Protein AF-A0A8S3EMT0-F1 (afdb_monomer)

Mean predicted aligned error: 8.88 Å

Foldseek 3Di:
DQDDQPVDSAHEAEEEEEDQVWDAWDDDDLVRLVCLCPDPHVVVGDFDKDKDDWDWDADPVRGIHTYIYIYGHVVLVVVLVVDVSSVVVVVVCVQCVCCVVPVSGHDDPPDPRPYDHDHPPDPPPPDDD

Structure (mmCIF, N/CA/C/O backbone):
data_AF-A0A8S3EMT0-F1
#
_entry.id   AF-A0A8S3EMT0-F1
#
loop_
_atom_site.group_PDB
_atom_site.id
_atom_site.type_symbol
_atom_site.label_atom_id
_atom_site.label_alt_id
_atom_site.label_comp_id
_atom_site.label_asym_id
_atom_site.label_entity_id
_atom_site.label_seq_id
_atom_site.pdbx_PDB_ins_code
_atom_site.Cartn_x
_atom_site.Cartn_y
_atom_site.Cartn_z
_atom_site.occupancy
_atom_site.B_iso_or_equiv
_atom_site.auth_seq_id
_atom_site.auth_comp_id
_atom_site.auth_asym_id
_atom_site.auth_atom_id
_atom_site.pdbx_PDB_model_num
ATOM 1 N N . LYS A 1 1 ? 15.825 14.169 -1.051 1.00 29.97 1 LYS A N 1
ATOM 2 C CA . LYS A 1 1 ? 16.827 13.300 -1.720 1.00 29.97 1 LYS A CA 1
ATOM 3 C C . LYS A 1 1 ? 16.049 12.242 -2.496 1.00 29.97 1 LYS A C 1
ATOM 5 O O . LYS A 1 1 ? 14.934 11.956 -2.095 1.00 29.97 1 LYS A O 1
ATOM 10 N N . ARG A 1 2 ? 16.527 11.815 -3.667 1.00 35.66 2 ARG A N 1
ATOM 11 C CA . ARG A 1 2 ? 15.845 10.817 -4.512 1.00 35.66 2 ARG A CA 1
ATOM 12 C C . ARG A 1 2 ? 16.373 9.429 -4.140 1.00 35.66 2 ARG A C 1
ATOM 14 O O . ARG A 1 2 ? 17.519 9.352 -3.717 1.00 35.66 2 ARG A O 1
ATOM 21 N N . ILE A 1 3 ? 15.507 8.427 -4.241 1.00 48.38 3 ILE A N 1
ATOM 22 C CA . ILE A 1 3 ? 15.742 7.035 -3.845 1.00 48.38 3 ILE A CA 1
ATOM 23 C C . ILE A 1 3 ? 16.375 6.285 -5.010 1.00 48.38 3 ILE A C 1
ATOM 25 O O . ILE A 1 3 ? 15.938 6.482 -6.146 1.00 48.38 3 ILE A O 1
ATOM 29 N N . GLY A 1 4 ? 17.326 5.416 -4.684 1.00 38.09 4 GLY A N 1
ATOM 30 C CA . GLY A 1 4 ? 17.659 4.216 -5.433 1.00 38.09 4 GLY A CA 1
ATOM 31 C C . GLY A 1 4 ? 18.363 3.191 -4.558 1.00 38.09 4 GLY A C 1
ATOM 32 O O . GLY A 1 4 ? 18.702 3.497 -3.415 1.00 38.09 4 GLY A O 1
ATOM 33 N N . ASP A 1 5 ? 18.542 1.998 -5.126 1.00 41.69 5 ASP A N 1
ATOM 34 C CA . ASP A 1 5 ? 19.409 0.916 -4.650 1.00 41.69 5 ASP A CA 1
ATOM 35 C C . ASP A 1 5 ? 20.693 1.504 -4.032 1.00 41.69 5 ASP A C 1
ATOM 37 O O . ASP A 1 5 ? 21.261 2.454 -4.577 1.00 41.69 5 ASP A O 1
ATOM 41 N N . GLU A 1 6 ? 21.169 0.996 -2.894 1.00 41.25 6 GLU A N 1
ATOM 42 C CA . GLU A 1 6 ? 22.338 1.573 -2.199 1.00 41.25 6 GLU A CA 1
ATOM 43 C C . GLU A 1 6 ? 23.624 1.550 -3.062 1.00 41.25 6 GLU A C 1
ATOM 45 O O . GLU A 1 6 ? 24.617 2.190 -2.712 1.00 41.25 6 GLU A O 1
ATOM 50 N N . ALA A 1 7 ? 23.594 0.898 -4.232 1.00 43.72 7 ALA A N 1
ATOM 51 C CA . ALA A 1 7 ? 24.613 0.993 -5.277 1.00 43.72 7 ALA A CA 1
ATOM 52 C C . ALA A 1 7 ? 24.245 1.893 -6.480 1.00 43.72 7 ALA A C 1
ATOM 54 O O . ALA A 1 7 ? 25.141 2.335 -7.203 1.00 43.72 7 ALA A O 1
ATOM 55 N N . ASN A 1 8 ? 22.963 2.179 -6.727 1.00 47.91 8 ASN A N 1
ATOM 56 C CA . ASN A 1 8 ? 22.494 2.875 -7.921 1.00 47.91 8 ASN A CA 1
ATOM 57 C C . ASN A 1 8 ? 21.219 3.676 -7.607 1.00 47.91 8 ASN A C 1
ATOM 59 O O . ASN A 1 8 ? 20.169 3.108 -7.347 1.00 47.91 8 ASN A O 1
ATOM 63 N N . ASN A 1 9 ? 21.308 5.007 -7.643 1.00 56.22 9 ASN A N 1
ATOM 64 C CA . ASN A 1 9 ? 20.270 6.000 -7.316 1.00 56.22 9 ASN A CA 1
ATOM 65 C C . ASN A 1 9 ? 19.051 5.990 -8.293 1.00 56.22 9 ASN A C 1
ATOM 67 O O . ASN A 1 9 ? 18.667 7.026 -8.844 1.00 56.22 9 ASN A O 1
ATOM 71 N N . GLU A 1 10 ? 18.511 4.806 -8.584 1.00 68.81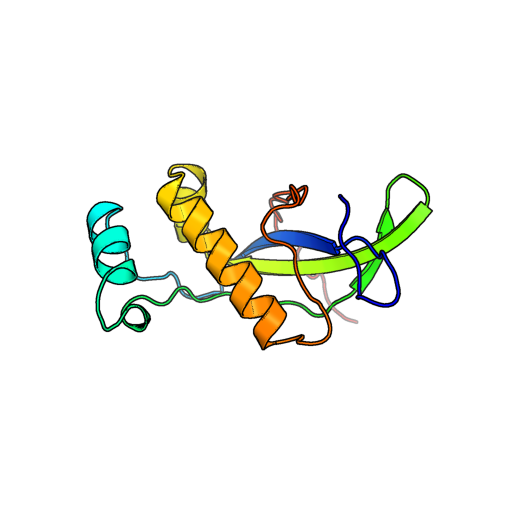 10 GLU A N 1
ATOM 72 C CA . GLU A 1 10 ? 17.433 4.486 -9.508 1.00 68.81 10 GLU A CA 1
ATOM 73 C C . GLU A 1 10 ? 16.050 4.779 -8.913 1.00 68.81 10 GLU A C 1
ATOM 75 O O . GLU A 1 10 ? 15.634 4.215 -7.902 1.00 68.81 10 GLU A O 1
ATOM 80 N N . LYS A 1 11 ? 15.305 5.662 -9.582 1.00 79.56 11 LYS A N 1
ATOM 81 C CA . LYS A 1 11 ? 13.981 6.099 -9.130 1.00 79.56 11 LYS A CA 1
ATOM 82 C C . LYS A 1 11 ? 12.990 4.943 -9.161 1.00 79.56 11 LYS A C 1
ATOM 84 O O . LYS A 1 11 ? 12.915 4.222 -10.150 1.00 79.56 11 LYS A O 1
ATOM 89 N N . VAL A 1 12 ? 12.136 4.869 -8.145 1.00 83.88 12 VAL A N 1
ATOM 90 C CA . VAL A 1 12 ? 11.002 3.943 -8.116 1.00 83.88 12 VAL A CA 1
ATOM 91 C C . VAL A 1 12 ? 9.689 4.706 -8.282 1.00 83.88 12 VAL A C 1
ATOM 93 O O . VAL A 1 12 ? 9.461 5.727 -7.630 1.00 83.88 12 VAL A O 1
ATOM 96 N N . PHE A 1 13 ? 8.810 4.203 -9.146 1.00 85.06 13 PHE A N 1
ATOM 97 C CA . PHE A 1 13 ? 7.441 4.679 -9.314 1.00 85.06 13 PHE A CA 1
ATOM 98 C C . PHE A 1 13 ? 6.458 3.573 -8.946 1.00 85.06 13 PHE A C 1
ATOM 100 O O . PHE A 1 13 ? 6.633 2.422 -9.332 1.00 85.06 13 PHE A O 1
ATOM 107 N N . ILE A 1 14 ? 5.391 3.926 -8.234 1.00 87.69 14 ILE A N 1
ATOM 108 C CA . ILE A 1 14 ? 4.337 2.983 -7.858 1.00 87.69 14 ILE A CA 1
ATOM 109 C C . ILE A 1 14 ? 3.027 3.458 -8.482 1.00 87.69 14 ILE A C 1
ATOM 111 O O . ILE A 1 14 ? 2.533 4.547 -8.180 1.00 87.69 14 ILE A O 1
ATOM 115 N N . ASN A 1 15 ? 2.461 2.634 -9.360 1.00 87.81 15 ASN A N 1
ATOM 116 C CA . ASN A 1 15 ? 1.129 2.835 -9.914 1.00 87.81 15 ASN A CA 1
ATOM 117 C C . ASN A 1 15 ? 0.105 2.127 -9.032 1.00 87.81 15 ASN A C 1
ATOM 119 O O . ASN A 1 15 ? 0.188 0.915 -8.844 1.00 87.81 15 ASN A O 1
ATOM 123 N N . VAL A 1 16 ? -0.892 2.863 -8.543 1.00 89.19 16 VAL A N 1
ATOM 124 C CA . VAL A 1 16 ? -2.025 2.274 -7.819 1.00 89.19 16 VAL A CA 1
ATOM 125 C C . VAL A 1 16 ? -3.195 2.111 -8.782 1.00 89.19 16 VAL A C 1
ATOM 127 O O . VAL A 1 16 ? -3.742 3.088 -9.300 1.00 89.19 16 VAL A O 1
ATOM 130 N N . CYS A 1 17 ? -3.566 0.862 -9.022 1.00 90.69 17 CYS A N 1
ATOM 131 C CA . CYS A 1 17 ? -4.687 0.437 -9.841 1.00 90.69 17 CYS A CA 1
ATOM 132 C C . CYS A 1 17 ? -5.805 -0.130 -8.962 1.00 90.69 17 CYS A C 1
ATOM 134 O O . CYS A 1 17 ? -5.598 -0.529 -7.816 1.00 90.69 17 CYS A O 1
ATOM 136 N N . MET A 1 18 ? -7.011 -0.195 -9.520 1.00 93.12 18 MET A N 1
ATOM 137 C CA . MET A 1 18 ? -8.178 -0.734 -8.830 1.00 93.12 18 MET A CA 1
ATOM 138 C C . MET A 1 18 ? -8.769 -1.902 -9.613 1.00 93.12 18 MET A C 1
ATOM 140 O O . MET A 1 18 ? -8.835 -1.838 -10.840 1.00 93.12 18 MET A O 1
ATOM 144 N N . SER A 1 19 ? -9.229 -2.941 -8.919 1.00 93.31 19 SER A N 1
ATOM 145 C CA . SER A 1 19 ? -9.948 -4.064 -9.533 1.00 93.31 19 SER A CA 1
ATOM 146 C C . SER A 1 19 ? -10.958 -4.671 -8.564 1.00 93.31 19 SER A C 1
ATOM 148 O O . SER A 1 19 ? -10.617 -4.967 -7.421 1.00 93.31 19 SER A O 1
ATOM 150 N N . SER A 1 20 ? -12.190 -4.893 -9.029 1.00 93.44 20 SER A N 1
ATOM 151 C CA . SER A 1 20 ? -13.234 -5.604 -8.272 1.00 93.44 20 SER A CA 1
ATOM 152 C C . SER A 1 20 ? -13.008 -7.119 -8.193 1.00 93.44 20 SER A C 1
ATOM 154 O O . SER A 1 20 ? -13.749 -7.810 -7.507 1.00 93.44 20 SER A O 1
ATOM 156 N N . GLN A 1 21 ? -11.987 -7.644 -8.882 1.00 94.00 21 GLN A N 1
ATOM 157 C CA . GLN A 1 21 ? -11.584 -9.054 -8.799 1.00 94.00 21 GLN A CA 1
ATOM 158 C C . GLN A 1 21 ? -10.782 -9.367 -7.525 1.00 94.00 21 GLN A C 1
ATOM 160 O O . GLN A 1 21 ? -10.595 -10.530 -7.181 1.00 94.00 21 GLN A O 1
ATOM 165 N N . ILE A 1 22 ? -10.283 -8.339 -6.832 1.00 92.19 22 ILE A N 1
ATOM 166 C CA . ILE A 1 22 ? -9.635 -8.484 -5.526 1.00 92.19 22 ILE A CA 1
ATOM 167 C C . ILE A 1 22 ? -10.707 -8.363 -4.448 1.00 92.19 22 ILE A C 1
ATOM 169 O O . ILE A 1 22 ? -11.542 -7.469 -4.510 1.00 92.19 22 ILE A O 1
ATOM 173 N N . ASN A 1 23 ? -10.669 -9.225 -3.434 1.00 92.38 23 ASN A N 1
ATOM 174 C CA . ASN A 1 23 ? -11.632 -9.162 -2.338 1.00 92.38 23 ASN A CA 1
ATOM 175 C C . ASN A 1 23 ? -11.574 -7.806 -1.617 1.00 92.38 23 ASN A C 1
ATOM 177 O O . ASN A 1 23 ? -10.498 -7.324 -1.253 1.00 92.38 23 ASN A O 1
ATOM 181 N N . ALA A 1 24 ? -12.741 -7.209 -1.377 1.00 92.81 24 ALA A N 1
ATOM 182 C CA . ALA A 1 24 ? -12.844 -6.005 -0.567 1.00 92.81 24 ALA A CA 1
ATOM 183 C C . ALA A 1 24 ? -12.422 -6.300 0.888 1.00 92.81 24 ALA A C 1
ATOM 185 O O . ALA A 1 24 ? -12.806 -7.337 1.437 1.00 92.81 24 ALA A O 1
ATOM 186 N N . PRO A 1 25 ? -11.653 -5.411 1.542 1.00 94.62 25 PRO A N 1
ATOM 187 C CA . PRO A 1 25 ? -11.404 -5.536 2.972 1.00 94.62 25 PRO A CA 1
ATOM 188 C C . PRO A 1 25 ? -12.674 -5.253 3.774 1.00 94.62 25 PRO A C 1
ATOM 190 O O . PRO A 1 25 ? -13.564 -4.534 3.308 1.00 94.62 25 PRO A O 1
ATOM 193 N N . ARG A 1 26 ? -12.708 -5.762 5.013 1.00 94.75 26 ARG A N 1
ATOM 194 C CA . ARG A 1 26 ? -13.754 -5.439 5.994 1.00 94.75 26 ARG A CA 1
ATOM 195 C C . ARG A 1 26 ? -13.936 -3.922 6.088 1.00 94.75 26 ARG A C 1
ATOM 197 O O . ARG A 1 26 ? -12.965 -3.169 6.050 1.00 94.75 26 ARG A O 1
ATOM 204 N N . GLU A 1 27 ? -15.175 -3.469 6.204 1.00 94.25 27 GLU A N 1
ATOM 205 C CA . GLU A 1 27 ? -15.442 -2.063 6.487 1.00 94.25 27 GLU A CA 1
ATOM 206 C C . GLU A 1 27 ? -15.218 -1.782 7.970 1.00 94.25 27 GLU A C 1
ATOM 208 O O . GLU A 1 27 ? -15.731 -2.503 8.822 1.00 94.25 27 GLU A O 1
ATOM 213 N N . ILE A 1 28 ? -14.414 -0.760 8.249 1.00 96.06 28 ILE A N 1
ATOM 214 C CA . ILE A 1 28 ? -14.070 -0.285 9.590 1.00 96.06 28 ILE A CA 1
ATOM 215 C C . ILE A 1 28 ? -14.037 1.245 9.564 1.00 96.06 28 ILE A C 1
ATOM 217 O O . ILE A 1 28 ? -13.855 1.836 8.491 1.00 96.06 28 ILE A O 1
ATOM 221 N N . THR A 1 29 ? -14.206 1.888 10.717 1.00 96.62 29 THR A N 1
ATOM 222 C CA . THR A 1 29 ? -14.073 3.350 10.826 1.00 96.62 29 THR A CA 1
ATOM 223 C C . THR A 1 29 ? -12.604 3.772 10.931 1.00 96.62 29 THR A C 1
ATOM 225 O O . THR A 1 29 ? -11.710 2.933 11.064 1.00 96.62 29 THR A O 1
ATOM 228 N N . GLU A 1 30 ? -12.329 5.078 10.856 1.00 96.19 30 GLU A N 1
ATOM 229 C CA . GLU A 1 30 ? -10.974 5.589 11.104 1.00 96.19 30 GLU A CA 1
ATOM 230 C C . GLU A 1 30 ? -10.532 5.343 12.547 1.00 96.19 30 GLU A C 1
ATOM 232 O O . GLU A 1 30 ? -9.385 4.967 12.784 1.00 96.19 30 GLU A O 1
ATOM 237 N N . GLU A 1 31 ? -11.443 5.514 13.504 1.00 97.06 31 GLU A N 1
ATOM 238 C CA . GLU A 1 31 ? -11.191 5.270 14.923 1.00 97.06 31 GLU A CA 1
ATOM 239 C C . GLU A 1 31 ? -10.831 3.802 15.150 1.00 97.06 31 GLU A C 1
ATOM 241 O O . GLU A 1 31 ? -9.805 3.513 15.765 1.00 97.06 31 GLU A O 1
ATOM 246 N N . GLU A 1 32 ? -11.607 2.880 14.569 1.00 97.12 32 GLU A N 1
ATOM 247 C CA . GLU A 1 32 ? -11.318 1.447 14.643 1.00 97.12 32 GLU A CA 1
ATOM 248 C C . GLU A 1 32 ? -9.957 1.125 14.002 1.00 97.12 32 GLU A C 1
ATOM 250 O O . GLU A 1 32 ? -9.169 0.372 14.574 1.00 97.12 32 GLU A O 1
ATOM 255 N N . LEU A 1 33 ? -9.621 1.724 12.852 1.00 96.62 33 LEU A N 1
ATOM 256 C CA . LEU A 1 33 ? -8.309 1.537 12.225 1.00 96.62 33 LEU A CA 1
ATOM 257 C C . LEU A 1 33 ? -7.167 2.002 13.142 1.00 96.62 33 LEU A C 1
ATOM 259 O O . LEU A 1 33 ? -6.180 1.283 13.303 1.00 96.62 33 LEU A O 1
ATOM 263 N N . ILE A 1 34 ? -7.294 3.176 13.764 1.00 95.69 34 ILE A N 1
ATOM 264 C CA . ILE A 1 34 ? -6.288 3.722 14.687 1.00 95.69 34 ILE A CA 1
ATOM 265 C C . ILE A 1 34 ? -6.119 2.811 15.908 1.00 95.69 34 ILE A C 1
ATOM 267 O O . ILE A 1 34 ? -4.988 2.555 16.331 1.00 95.69 34 ILE A O 1
ATOM 271 N N . GLU A 1 35 ? -7.218 2.311 16.467 1.00 96.62 35 GLU A N 1
ATOM 272 C CA . GLU A 1 35 ? -7.191 1.355 17.575 1.00 96.62 35 GLU A CA 1
ATOM 273 C C . GLU A 1 35 ? -6.525 0.038 17.177 1.00 96.62 35 GLU A C 1
ATOM 275 O O . GLU A 1 35 ? -5.743 -0.515 17.948 1.00 96.62 35 GLU A O 1
ATOM 280 N N . ILE A 1 36 ? -6.799 -0.475 15.975 1.00 95.81 36 ILE A N 1
ATOM 281 C CA . ILE A 1 36 ? -6.161 -1.688 15.453 1.00 95.81 36 ILE A CA 1
ATOM 282 C C . ILE A 1 36 ? -4.654 -1.488 15.310 1.00 95.81 36 ILE A C 1
ATOM 284 O O . ILE A 1 36 ? -3.894 -2.298 15.838 1.00 95.81 36 ILE A O 1
ATOM 288 N N . VAL A 1 37 ? -4.219 -0.398 14.679 1.00 92.56 37 VAL A N 1
ATOM 289 C CA . VAL A 1 37 ? -2.792 -0.111 14.452 1.00 92.56 37 VAL A CA 1
ATOM 290 C C . VAL A 1 37 ? -2.018 0.061 15.766 1.00 92.56 37 VAL A C 1
ATOM 292 O O . VAL A 1 37 ? -0.849 -0.303 15.833 1.00 92.56 37 VAL A O 1
ATOM 295 N N . LYS A 1 38 ? -2.655 0.584 16.822 1.00 93.69 38 LYS A N 1
ATOM 296 C CA . LYS A 1 38 ? -2.039 0.760 18.152 1.00 93.69 38 LYS A CA 1
ATOM 297 C C . LYS A 1 38 ? -2.163 -0.457 19.072 1.00 93.69 38 LYS A C 1
ATOM 299 O O . LYS A 1 38 ? -1.603 -0.438 20.166 1.00 93.69 38 LYS A O 1
ATOM 304 N N . SER A 1 39 ? -2.938 -1.466 18.681 1.00 95.75 39 SER A N 1
ATOM 305 C CA . SER A 1 39 ? -3.156 -2.659 19.500 1.00 95.75 39 SER A CA 1
ATOM 306 C C . SER A 1 39 ? -1.969 -3.621 19.442 1.00 95.75 39 SER A C 1
ATOM 308 O O . SER A 1 39 ? -1.116 -3.522 18.566 1.00 95.75 39 SER A O 1
ATOM 310 N N . GLU A 1 40 ? -1.943 -4.594 20.353 1.00 93.94 40 GLU A N 1
ATOM 311 C CA . GLU A 1 40 ? -0.940 -5.669 20.350 1.00 93.94 40 GLU A CA 1
ATOM 312 C C . GLU A 1 40 ? -1.101 -6.641 19.163 1.00 93.94 40 GLU A C 1
ATOM 314 O O . GLU A 1 40 ? -0.190 -7.412 18.874 1.00 93.94 40 GLU A O 1
ATOM 319 N N . ASP A 1 41 ? -2.235 -6.587 18.451 1.00 92.62 41 ASP A N 1
ATOM 320 C CA . ASP A 1 41 ? -2.514 -7.395 17.259 1.00 92.62 41 ASP A CA 1
ATOM 321 C C . ASP A 1 41 ? -2.970 -6.516 16.074 1.00 92.62 41 ASP A C 1
ATOM 323 O O . ASP A 1 41 ? -4.153 -6.496 15.714 1.00 92.62 41 ASP A O 1
ATOM 327 N N . PRO A 1 42 ? -2.051 -5.775 15.426 1.00 88.50 42 PRO A N 1
ATOM 328 C CA . PRO A 1 42 ? -2.375 -4.979 14.240 1.00 88.50 42 PRO A CA 1
ATOM 329 C C . PRO A 1 42 ? -2.765 -5.853 13.035 1.00 88.50 42 PRO A C 1
ATOM 331 O O . PRO A 1 42 ? -3.460 -5.394 12.128 1.00 88.50 42 PRO A O 1
ATOM 334 N N . GLY A 1 43 ? -2.387 -7.138 13.041 1.00 88.50 43 GLY A N 1
ATOM 335 C CA . GLY A 1 43 ? -2.677 -8.097 11.974 1.00 88.50 43 GLY A CA 1
ATOM 336 C C . GLY A 1 43 ? -4.150 -8.506 11.864 1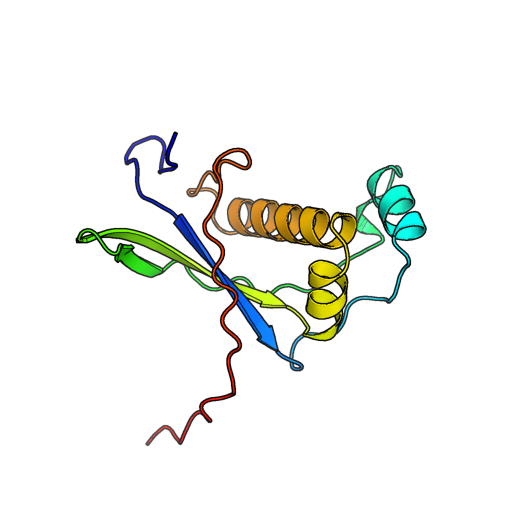.00 88.50 43 GLY A C 1
ATOM 337 O O . GLY A 1 43 ? -4.528 -9.151 10.878 1.00 88.50 43 GLY A O 1
ATOM 338 N N . ARG A 1 44 ? -4.996 -8.120 12.832 1.00 92.62 44 ARG A N 1
ATOM 339 C CA . ARG A 1 44 ? -6.447 -8.392 12.835 1.00 92.62 44 ARG A CA 1
ATOM 340 C C . ARG A 1 44 ? -7.236 -7.645 11.757 1.00 92.62 44 ARG A C 1
ATOM 342 O O . ARG A 1 44 ? -8.389 -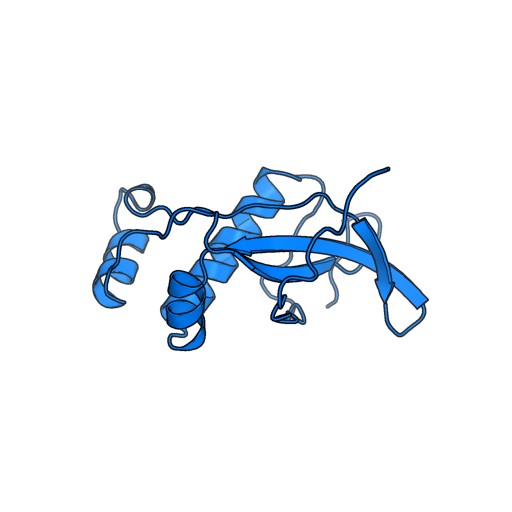7.997 11.490 1.00 92.62 44 ARG A O 1
ATOM 349 N N . TYR A 1 45 ? -6.637 -6.638 11.121 1.00 94.81 45 TYR A N 1
ATOM 350 C CA . TYR A 1 45 ? -7.171 -6.009 9.917 1.00 94.81 45 TYR A CA 1
ATOM 351 C C . TYR A 1 45 ? -6.231 -6.241 8.744 1.00 94.81 45 TYR A C 1
ATOM 353 O O . TYR A 1 45 ? -5.061 -5.873 8.778 1.00 94.81 45 TYR A O 1
ATOM 361 N N . ARG A 1 46 ? -6.757 -6.863 7.689 1.00 92.75 46 ARG A N 1
ATOM 362 C CA . ARG A 1 46 ? -6.001 -7.166 6.476 1.00 92.75 46 ARG A CA 1
ATOM 363 C C . ARG A 1 46 ? -6.679 -6.531 5.283 1.00 92.75 46 ARG A C 1
ATOM 365 O O . ARG A 1 46 ? -7.889 -6.666 5.100 1.00 92.75 46 ARG A O 1
ATOM 372 N N . VAL A 1 47 ? -5.870 -5.892 4.451 1.00 94.75 47 VAL A N 1
ATOM 373 C CA . VAL A 1 47 ? -6.291 -5.376 3.155 1.00 94.75 47 VAL A CA 1
ATOM 374 C C . VAL A 1 47 ? -5.624 -6.212 2.075 1.00 94.75 47 VAL A C 1
ATOM 376 O O . VAL A 1 47 ? -4.397 -6.210 1.987 1.00 94.75 47 VAL A O 1
ATOM 379 N N . PRO A 1 48 ? -6.399 -6.938 1.255 1.00 94.56 48 PRO A N 1
ATOM 380 C 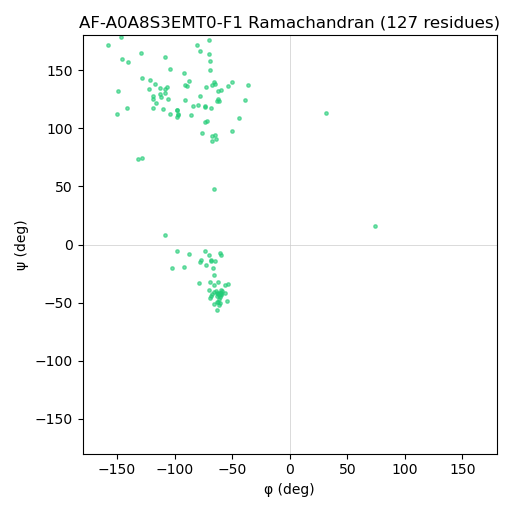CA . PRO A 1 48 ? -5.847 -7.627 0.101 1.00 94.56 48 PRO A CA 1
ATOM 381 C C . PRO A 1 48 ? -5.257 -6.620 -0.892 1.00 94.56 48 PRO A C 1
ATOM 383 O O . PRO A 1 48 ? -5.954 -5.721 -1.367 1.00 94.56 48 PRO A O 1
ATOM 386 N N . ILE A 1 49 ? -3.977 -6.792 -1.216 1.00 93.44 49 ILE A N 1
ATOM 387 C CA . ILE A 1 49 ? -3.278 -6.037 -2.258 1.00 93.44 49 ILE A CA 1
ATOM 388 C C . ILE A 1 49 ? -2.586 -7.020 -3.203 1.00 93.44 49 ILE A C 1
ATOM 390 O O . ILE A 1 49 ? -2.071 -8.050 -2.767 1.00 93.44 49 ILE A O 1
ATOM 394 N N . SER A 1 50 ? -2.563 -6.711 -4.497 1.00 94.81 50 SER A N 1
ATOM 395 C CA . SER A 1 50 ? -1.749 -7.444 -5.470 1.00 94.81 50 SER A CA 1
ATOM 396 C C . SER A 1 50 ? -0.551 -6.598 -5.864 1.00 94.81 50 SER A C 1
ATOM 398 O O . SER A 1 50 ? -0.721 -5.471 -6.323 1.00 94.81 50 SER A O 1
ATOM 400 N N . LEU A 1 51 ? 0.646 -7.159 -5.718 1.00 94.50 51 LEU A N 1
ATOM 401 C CA . LEU A 1 51 ? 1.910 -6.514 -6.067 1.00 94.50 51 LEU A CA 1
ATOM 402 C C . LEU A 1 51 ? 2.434 -7.107 -7.375 1.00 94.50 51 LEU A C 1
ATOM 404 O O . LEU A 1 51 ? 2.787 -8.289 -7.419 1.00 94.50 51 LEU A O 1
ATOM 408 N N . GLY A 1 52 ? 2.452 -6.297 -8.430 1.00 91.75 52 GLY A N 1
ATOM 409 C CA . GLY A 1 52 ? 3.041 -6.638 -9.721 1.00 91.75 52 GLY A CA 1
ATOM 410 C C . GLY A 1 52 ? 4.566 -6.714 -9.662 1.00 91.75 52 GLY A C 1
ATOM 411 O O . GLY A 1 52 ? 5.189 -6.237 -8.714 1.00 91.75 52 GLY A O 1
ATOM 412 N N . GLU A 1 53 ? 5.149 -7.325 -10.688 1.00 92.88 53 GLU A N 1
ATOM 413 C CA . GLU A 1 53 ? 6.600 -7.444 -10.835 1.00 92.88 53 GLU A CA 1
ATOM 414 C C . GLU A 1 53 ? 7.259 -6.086 -11.125 1.00 92.88 53 GLU A C 1
ATOM 416 O O . GLU A 1 53 ? 6.617 -5.215 -11.724 1.00 92.88 53 GLU A O 1
ATOM 421 N N . PRO A 1 54 ? 8.522 -5.886 -10.699 1.00 92.12 54 PRO A N 1
ATOM 422 C CA . PRO A 1 54 ? 9.286 -4.702 -11.066 1.00 92.12 54 PRO A CA 1
ATOM 423 C C . PRO A 1 54 ? 9.485 -4.652 -12.582 1.00 92.12 54 PRO A C 1
ATOM 425 O O . PRO A 1 54 ? 9.913 -5.628 -13.197 1.00 92.12 54 PRO A O 1
ATOM 428 N N . MET A 1 55 ? 9.212 -3.495 -13.177 1.00 91.25 55 MET A N 1
ATOM 429 C CA . MET A 1 55 ? 9.451 -3.241 -14.597 1.00 91.25 55 MET A CA 1
ATOM 430 C C . MET A 1 55 ? 10.442 -2.093 -14.761 1.00 91.25 55 MET A C 1
ATOM 432 O O . MET A 1 55 ? 10.223 -1.021 -14.204 1.00 91.25 55 MET A O 1
ATOM 436 N N . ALA A 1 56 ? 11.503 -2.293 -15.542 1.00 89.69 56 ALA A N 1
ATOM 437 C CA . ALA A 1 56 ? 12.407 -1.209 -15.915 1.00 89.69 56 ALA A CA 1
ATOM 438 C C . ALA A 1 56 ? 11.736 -0.276 -16.939 1.00 89.69 56 ALA A C 1
ATOM 440 O O . ALA A 1 56 ? 11.124 -0.745 -17.901 1.00 89.69 56 ALA A O 1
ATOM 441 N N . ASP A 1 57 ? 11.869 1.032 -16.746 1.00 89.56 57 ASP A N 1
ATOM 442 C CA . ASP A 1 57 ? 11.363 2.079 -17.636 1.00 89.56 57 ASP A CA 1
ATOM 443 C C . ASP A 1 57 ? 12.314 3.295 -17.620 1.00 89.56 57 ASP A C 1
ATOM 445 O O . ASP A 1 57 ? 13.337 3.312 -16.926 1.00 89.56 57 ASP A O 1
ATOM 449 N N . LEU A 1 58 ? 12.001 4.320 -18.409 1.00 86.12 58 LEU A N 1
ATOM 450 C CA . LEU A 1 58 ? 12.680 5.609 -18.400 1.00 86.12 58 LEU A CA 1
ATOM 451 C C . LEU A 1 58 ? 11.737 6.692 -17.877 1.00 86.12 58 LEU A C 1
ATOM 453 O O . LEU A 1 58 ? 10.586 6.817 -18.298 1.00 86.12 58 LEU A O 1
ATOM 457 N N . ASP A 1 59 ? 12.238 7.540 -16.985 1.00 83.12 59 ASP A N 1
ATOM 458 C CA . ASP A 1 59 ? 11.490 8.705 -16.536 1.00 83.12 59 ASP A CA 1
ATOM 459 C C . ASP A 1 59 ? 11.368 9.771 -17.644 1.00 83.12 59 ASP A C 1
ATOM 461 O O . ASP A 1 59 ? 11.964 9.691 -18.720 1.00 83.12 59 ASP A O 1
ATOM 465 N N . LYS A 1 60 ? 10.622 10.847 -17.367 1.00 83.50 60 LYS A N 1
ATOM 466 C CA . LYS A 1 60 ? 10.431 11.965 -18.314 1.00 83.50 60 LYS A CA 1
ATOM 467 C C . LYS A 1 60 ? 11.724 12.689 -18.737 1.00 83.50 60 LYS A C 1
ATOM 469 O O . LYS A 1 60 ? 11.671 13.560 -19.600 1.00 83.50 60 LYS A O 1
ATOM 474 N N . HIS A 1 61 ? 12.852 12.396 -18.096 1.00 86.62 61 HIS A N 1
ATOM 475 C CA . HIS A 1 61 ? 14.178 12.923 -18.404 1.00 86.62 61 HIS A CA 1
ATOM 476 C C . HIS A 1 61 ? 15.092 11.864 -19.046 1.00 86.62 61 HIS A C 1
ATOM 478 O O . HIS A 1 61 ? 16.285 12.125 -19.199 1.00 86.62 61 HIS A O 1
ATOM 484 N N . GLY A 1 62 ? 14.563 10.689 -19.404 1.00 85.75 62 GLY A N 1
ATOM 485 C CA . GLY A 1 62 ? 15.322 9.586 -19.991 1.00 85.75 62 GLY A CA 1
ATOM 486 C C . GLY A 1 62 ? 16.212 8.839 -18.994 1.00 85.75 62 GLY A C 1
ATOM 487 O O . GLY A 1 62 ? 17.132 8.145 -19.417 1.00 85.75 62 GLY A O 1
ATOM 488 N N . GLN A 1 63 ? 15.997 9.001 -17.684 1.00 85.56 63 GLN A N 1
ATOM 489 C CA . GLN A 1 63 ? 16.767 8.301 -16.650 1.00 85.56 63 GLN A CA 1
ATOM 490 C C . GLN A 1 63 ? 16.080 6.988 -16.287 1.00 85.56 63 GLN A C 1
ATOM 492 O O . GLN A 1 63 ? 14.864 6.976 -16.108 1.00 85.56 63 GLN A O 1
ATOM 497 N N . ALA A 1 64 ? 16.864 5.920 -16.129 1.00 85.81 64 ALA A N 1
ATOM 498 C CA . ALA A 1 64 ? 16.358 4.619 -15.705 1.00 85.81 64 ALA A CA 1
ATOM 499 C C . ALA A 1 64 ? 15.555 4.718 -14.401 1.00 85.81 64 ALA A C 1
ATOM 501 O O . ALA A 1 64 ? 15.934 5.430 -13.459 1.00 85.81 64 ALA A O 1
ATOM 502 N N . CYS A 1 65 ? 14.430 4.019 -14.378 1.00 87.12 65 CYS A N 1
ATOM 503 C CA . CYS A 1 65 ? 13.587 3.864 -13.215 1.00 87.12 65 CYS A CA 1
ATOM 504 C C . CYS A 1 65 ? 12.946 2.478 -13.186 1.00 87.12 65 CYS A C 1
ATOM 506 O O . CYS A 1 65 ? 12.794 1.815 -14.210 1.00 87.12 65 CYS A O 1
ATOM 508 N N . THR A 1 66 ? 12.505 2.078 -12.001 1.00 87.81 66 THR A N 1
ATOM 509 C CA . THR A 1 66 ? 11.709 0.872 -11.803 1.00 87.81 66 THR A CA 1
ATOM 510 C C . THR A 1 66 ? 10.261 1.254 -11.504 1.00 87.81 66 THR A C 1
ATOM 512 O O . THR A 1 66 ? 9.984 2.149 -10.703 1.00 87.81 66 THR A O 1
ATOM 515 N N . ILE A 1 67 ? 9.315 0.568 -12.137 1.00 88.44 67 ILE A N 1
ATOM 516 C CA . ILE A 1 67 ? 7.879 0.744 -11.946 1.00 88.44 67 ILE A CA 1
ATOM 517 C C . ILE A 1 67 ? 7.302 -0.492 -11.263 1.00 88.44 67 ILE A C 1
ATOM 519 O O . ILE A 1 67 ? 7.420 -1.606 -11.769 1.00 88.44 67 ILE A O 1
ATOM 523 N N . PHE A 1 68 ? 6.591 -0.271 -10.162 1.00 90.69 68 PHE A N 1
ATOM 524 C CA . PHE A 1 68 ? 5.706 -1.252 -9.548 1.00 90.69 68 PHE A CA 1
ATOM 525 C C . PHE A 1 68 ? 4.248 -0.929 -9.845 1.00 90.69 68 PHE A C 1
ATOM 527 O O . PHE A 1 68 ? 3.851 0.230 -9.991 1.00 90.69 68 PHE A O 1
ATOM 534 N N . THR A 1 69 ? 3.423 -1.971 -9.883 1.00 90.50 69 THR A N 1
ATOM 535 C CA . THR A 1 69 ? 1.966 -1.833 -9.932 1.00 90.50 69 THR A CA 1
ATOM 536 C C . THR A 1 69 ? 1.361 -2.478 -8.699 1.00 90.50 69 THR A C 1
ATOM 538 O O . THR A 1 69 ? 1.593 -3.653 -8.438 1.00 90.50 69 THR A O 1
ATOM 541 N N . VAL A 1 70 ? 0.557 -1.722 -7.962 1.00 93.12 70 VAL A N 1
ATOM 542 C CA . VAL A 1 70 ? -0.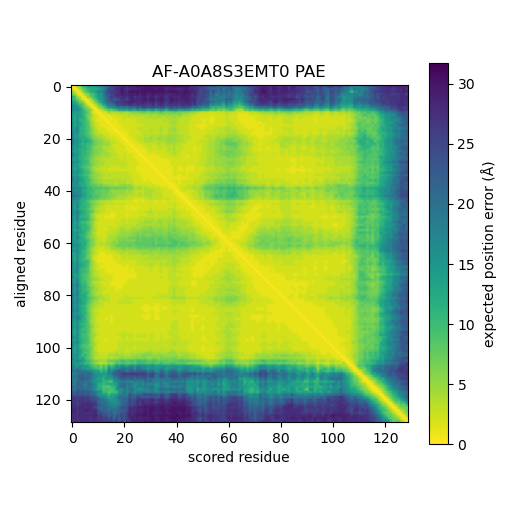252 -2.218 -6.852 1.00 93.12 70 VAL A CA 1
ATOM 543 C C . VAL A 1 70 ? -1.707 -2.204 -7.283 1.00 93.12 70 VAL A C 1
ATOM 545 O O . VAL A 1 70 ? -2.195 -1.191 -7.774 1.00 93.12 70 VAL A O 1
ATOM 548 N N . ILE A 1 71 ? -2.420 -3.309 -7.089 1.00 94.56 71 ILE A N 1
ATOM 549 C CA . ILE A 1 71 ? -3.857 -3.391 -7.356 1.00 94.56 71 ILE A CA 1
ATOM 550 C C . ILE A 1 71 ? -4.594 -3.569 -6.029 1.00 94.56 71 ILE A C 1
ATOM 552 O O . ILE A 1 71 ? -4.258 -4.461 -5.250 1.00 94.56 71 ILE A O 1
ATOM 556 N N . ILE A 1 72 ? -5.609 -2.737 -5.795 1.00 95.38 72 ILE A N 1
ATOM 557 C CA . ILE A 1 72 ? -6.472 -2.771 -4.605 1.00 95.38 72 ILE A CA 1
ATOM 558 C C . ILE A 1 72 ? -7.954 -2.785 -4.986 1.00 95.38 72 ILE A C 1
ATOM 560 O O . ILE A 1 72 ? -8.327 -2.466 -6.117 1.00 95.38 72 ILE A O 1
ATOM 564 N N . HIS A 1 73 ? -8.830 -3.126 -4.042 1.00 96.94 73 HIS A N 1
ATOM 565 C CA . HIS A 1 73 ? -10.267 -3.020 -4.286 1.00 9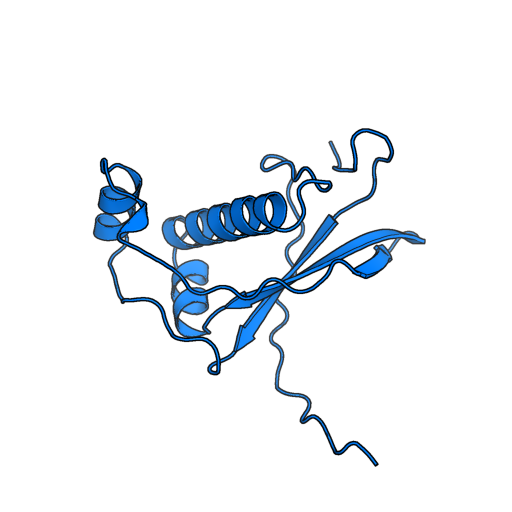6.94 73 HIS A CA 1
ATOM 566 C C . HIS A 1 73 ? -10.699 -1.540 -4.421 1.00 96.94 73 HIS A C 1
ATOM 568 O O . HIS A 1 73 ? -10.279 -0.714 -3.598 1.00 96.94 73 HIS A O 1
ATOM 574 N N . PRO A 1 74 ? -11.567 -1.176 -5.392 1.00 94.75 74 PRO A N 1
ATOM 575 C CA . PRO A 1 74 ? -12.044 0.197 -5.572 1.00 94.75 74 PRO A CA 1
ATOM 576 C C . PRO A 1 74 ? -12.651 0.822 -4.309 1.00 94.75 74 PRO A C 1
ATOM 578 O O . PRO A 1 74 ? -12.513 2.022 -4.090 1.00 94.75 74 PRO A O 1
ATOM 581 N N . ASP A 1 75 ? -13.324 0.034 -3.470 1.00 94.94 75 ASP A N 1
ATOM 582 C CA . ASP A 1 75 ? -13.993 0.548 -2.264 1.00 94.94 75 ASP A CA 1
ATOM 583 C C . ASP A 1 75 ? -12.989 0.995 -1.206 1.00 94.94 75 ASP A C 1
ATOM 585 O O . ASP A 1 75 ? -13.156 2.049 -0.593 1.00 94.94 75 ASP A O 1
ATOM 589 N N . PHE A 1 76 ? -11.903 0.236 -1.048 1.00 95.31 76 PHE A N 1
ATOM 590 C CA . PHE A 1 76 ? -10.818 0.624 -0.159 1.00 95.31 76 PHE A CA 1
ATOM 591 C C . PHE A 1 76 ? -10.116 1.882 -0.672 1.00 95.31 76 PHE A C 1
ATOM 593 O O . PHE A 1 76 ? -9.852 2.796 0.107 1.00 95.31 76 PHE A O 1
ATOM 600 N N . TYR A 1 77 ? -9.906 1.980 -1.990 1.00 93.69 77 TYR A N 1
ATOM 601 C CA . TYR A 1 77 ? -9.363 3.193 -2.593 1.00 93.69 77 TYR A CA 1
ATOM 602 C C . TYR A 1 77 ? -10.240 4.422 -2.333 1.00 93.69 77 TYR A C 1
ATOM 604 O O . TYR A 1 77 ? -9.714 5.469 -1.975 1.00 93.69 77 TYR A O 1
ATOM 612 N N . ARG A 1 78 ? -11.572 4.318 -2.462 1.00 93.75 78 ARG A N 1
ATOM 613 C CA . ARG A 1 78 ? -12.479 5.449 -2.178 1.00 93.75 78 ARG A CA 1
ATOM 614 C C . ARG A 1 78 ? -12.357 5.938 -0.735 1.00 93.75 78 ARG A C 1
ATOM 616 O O . ARG A 1 78 ? -12.372 7.149 -0.512 1.00 93.75 78 ARG A O 1
ATOM 623 N N . ARG A 1 79 ? -12.194 5.020 0.224 1.00 93.69 79 ARG A N 1
ATOM 624 C CA . ARG A 1 79 ? -11.936 5.368 1.631 1.00 93.69 79 ARG A CA 1
ATOM 625 C C . ARG A 1 79 ? -10.580 6.045 1.799 1.00 93.69 79 ARG A C 1
ATOM 627 O O . ARG A 1 79 ? -10.536 7.153 2.315 1.00 93.69 79 ARG A O 1
ATOM 634 N N . ALA A 1 80 ? -9.509 5.443 1.279 1.00 93.12 80 ALA A N 1
ATOM 635 C CA . ALA A 1 80 ? -8.165 6.023 1.309 1.00 93.12 80 ALA A CA 1
ATOM 636 C C . ALA A 1 80 ? -8.110 7.416 0.665 1.00 93.12 80 ALA A C 1
ATOM 638 O O . ALA A 1 80 ? -7.531 8.338 1.220 1.00 93.12 80 ALA A O 1
ATOM 639 N N . HIS A 1 81 ? -8.780 7.618 -0.466 1.00 89.69 81 HIS A N 1
ATOM 640 C CA . HIS A 1 81 ? -8.838 8.914 -1.139 1.00 89.69 81 HIS A CA 1
ATOM 641 C C . HIS A 1 81 ? -9.583 9.988 -0.327 1.00 89.69 81 HIS A C 1
ATOM 643 O O . HIS A 1 81 ? -9.328 11.177 -0.500 1.00 89.69 81 HIS A O 1
ATOM 649 N N . SER A 1 82 ? -10.513 9.587 0.541 1.00 92.75 82 SER A N 1
ATOM 650 C CA . SER A 1 82 ? -11.336 10.510 1.336 1.00 92.75 82 SER A CA 1
ATOM 651 C C . SER A 1 82 ? -10.799 10.721 2.755 1.00 92.75 82 SER A C 1
ATOM 653 O O . SER A 1 82 ? -11.342 11.542 3.486 1.00 92.75 82 SER A O 1
ATOM 655 N N . SER A 1 83 ? -9.752 9.990 3.145 1.00 94.00 83 SER A N 1
ATOM 656 C CA . SER A 1 83 ? -9.238 9.938 4.511 1.00 94.00 83 SER A CA 1
ATOM 657 C C . SER A 1 83 ? -7.710 9.892 4.519 1.00 94.00 83 SER A C 1
ATOM 659 O O . SER A 1 83 ? -7.124 8.903 4.064 1.00 94.00 83 SER A O 1
ATOM 661 N N . PRO A 1 84 ? -7.034 10.904 5.092 1.00 92.69 84 PRO A N 1
ATOM 662 C CA . PRO A 1 84 ? -5.587 10.861 5.286 1.00 92.69 84 PRO A CA 1
ATOM 663 C C . PRO A 1 84 ? -5.137 9.640 6.098 1.00 92.69 84 PRO A C 1
ATOM 665 O O . PRO A 1 84 ? -4.093 9.062 5.804 1.00 92.69 84 PRO A O 1
ATOM 668 N N . THR A 1 85 ? -5.940 9.211 7.076 1.00 93.19 85 THR A N 1
ATOM 669 C CA . THR A 1 85 ? -5.675 8.035 7.914 1.00 93.19 85 THR A CA 1
ATOM 670 C C . THR A 1 85 ? -5.603 6.763 7.070 1.00 93.19 85 THR A C 1
ATOM 672 O O . THR A 1 85 ? -4.603 6.043 7.110 1.00 93.19 85 THR A O 1
ATOM 675 N N . PHE A 1 86 ? -6.621 6.509 6.240 1.00 95.25 86 PHE A N 1
ATOM 676 C CA . PHE A 1 86 ? -6.618 5.353 5.340 1.00 95.25 86 PHE A CA 1
ATOM 677 C C . PHE A 1 86 ? -5.586 5.479 4.215 1.00 95.25 86 PHE A C 1
ATOM 679 O O . PHE A 1 86 ? -5.040 4.459 3.797 1.00 95.25 86 PHE A O 1
ATOM 686 N N . MET A 1 87 ? -5.299 6.692 3.725 1.00 93.19 87 MET A N 1
ATOM 687 C CA . MET A 1 87 ? -4.241 6.903 2.733 1.00 93.19 87 MET A CA 1
ATOM 688 C C . MET A 1 87 ? -2.876 6.526 3.304 1.00 93.19 87 MET A C 1
ATOM 690 O O . MET A 1 87 ? -2.161 5.742 2.690 1.00 93.19 87 MET A O 1
ATOM 694 N N . ASN A 1 88 ? -2.535 7.022 4.494 1.00 92.12 88 ASN A N 1
ATOM 695 C CA . ASN A 1 88 ? -1.273 6.691 5.153 1.00 92.12 88 ASN A CA 1
ATOM 696 C C . ASN A 1 88 ? -1.167 5.189 5.420 1.00 92.12 88 ASN A C 1
ATOM 698 O O . ASN A 1 88 ? -0.133 4.592 5.141 1.00 92.12 88 ASN A O 1
ATOM 702 N N . PHE A 1 89 ? -2.256 4.561 5.867 1.00 93.69 89 PHE A N 1
ATOM 703 C CA . PHE A 1 89 ? -2.293 3.114 6.050 1.00 93.69 89 PHE A CA 1
ATOM 704 C C . PHE A 1 89 ? -2.069 2.347 4.734 1.00 93.69 89 PHE A C 1
ATOM 706 O O . PHE A 1 89 ? -1.277 1.409 4.700 1.00 93.69 89 PHE A O 1
ATOM 713 N N . LEU A 1 90 ? -2.701 2.763 3.629 1.00 93.12 90 LEU A N 1
ATOM 714 C CA . LEU A 1 90 ? -2.452 2.184 2.304 1.00 93.12 90 LEU A CA 1
ATOM 715 C C . LEU A 1 90 ? -0.983 2.344 1.887 1.00 93.12 90 LEU A C 1
ATOM 717 O O . LEU A 1 90 ? -0.407 1.401 1.352 1.00 93.12 90 LEU A O 1
ATOM 721 N N . LEU A 1 91 ? -0.372 3.505 2.134 1.00 90.62 91 LEU A N 1
ATOM 722 C CA . LEU A 1 91 ? 1.043 3.731 1.834 1.00 90.62 91 LEU A CA 1
ATOM 723 C C . LEU A 1 91 ? 1.933 2.761 2.600 1.00 90.62 91 LEU A C 1
ATOM 725 O O . LEU A 1 91 ? 2.733 2.071 1.973 1.00 90.62 91 LEU A O 1
ATOM 729 N N . THR A 1 92 ? 1.745 2.648 3.914 1.00 91.00 92 THR A N 1
ATOM 730 C CA . THR A 1 92 ? 2.474 1.691 4.755 1.00 91.00 92 THR A CA 1
ATOM 731 C C . THR A 1 92 ? 2.342 0.265 4.223 1.00 91.00 92 THR A C 1
ATOM 733 O O . THR A 1 92 ? 3.356 -0.387 3.997 1.00 91.00 92 THR A O 1
ATOM 736 N N . LEU A 1 93 ? 1.122 -0.186 3.909 1.00 92.31 93 LEU A N 1
ATOM 737 C CA . LEU A 1 93 ? 0.897 -1.520 3.341 1.00 92.31 93 LEU A CA 1
ATOM 738 C C . LEU A 1 93 ? 1.632 -1.742 2.015 1.00 92.31 93 LEU A C 1
ATOM 740 O O . LEU A 1 93 ? 2.143 -2.833 1.767 1.00 92.31 93 LEU A O 1
ATOM 744 N N . MET A 1 94 ? 1.664 -0.733 1.142 1.00 91.81 94 MET A N 1
ATOM 745 C CA . MET A 1 94 ? 2.373 -0.827 -0.134 1.00 91.81 94 MET A CA 1
ATOM 746 C C . MET A 1 94 ? 3.883 -0.898 0.067 1.00 91.81 94 MET A C 1
ATOM 748 O O . MET A 1 94 ? 4.523 -1.727 -0.572 1.00 91.81 94 MET A O 1
ATOM 752 N N . TYR A 1 95 ? 4.442 -0.068 0.950 1.00 88.00 95 TYR A N 1
ATOM 753 C CA . TYR A 1 95 ? 5.871 -0.075 1.253 1.00 88.00 95 TYR A CA 1
ATOM 754 C C . TYR A 1 95 ? 6.303 -1.398 1.870 1.00 88.00 95 TYR A C 1
ATOM 756 O O . TYR A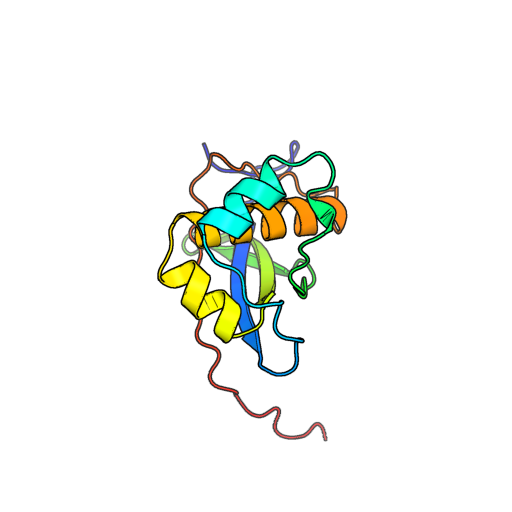 1 95 ? 7.142 -2.089 1.298 1.00 88.00 95 TYR A O 1
ATOM 764 N N . GLU A 1 96 ? 5.667 -1.796 2.969 1.00 90.19 96 GLU A N 1
ATOM 765 C CA . GLU A 1 96 ? 5.978 -3.047 3.661 1.00 90.19 96 GLU A CA 1
ATOM 766 C C . GLU A 1 96 ? 5.780 -4.254 2.741 1.00 90.19 96 GLU A C 1
ATOM 768 O O . GLU A 1 96 ? 6.620 -5.151 2.693 1.00 90.19 96 GLU A O 1
ATOM 773 N N . GLY A 1 97 ? 4.696 -4.264 1.959 1.00 92.38 97 GLY A N 1
ATOM 774 C CA . GLY A 1 97 ? 4.422 -5.330 1.003 1.00 92.38 97 GLY A CA 1
ATOM 775 C C . GLY A 1 97 ? 5.482 -5.430 -0.096 1.00 92.38 97 GLY A C 1
ATOM 776 O O . GLY A 1 97 ? 5.924 -6.535 -0.421 1.00 92.38 97 GLY A O 1
ATOM 777 N N . LEU A 1 98 ? 5.900 -4.299 -0.672 1.00 91.38 98 LEU A N 1
ATOM 778 C CA . LEU A 1 98 ? 6.918 -4.268 -1.724 1.00 91.38 98 LEU A CA 1
ATOM 779 C C . LEU A 1 98 ? 8.298 -4.644 -1.189 1.00 91.38 98 LEU A C 1
ATOM 781 O O . LEU A 1 98 ? 8.946 -5.488 -1.798 1.00 91.38 98 LEU A O 1
ATOM 785 N N . GLU A 1 99 ? 8.722 -4.092 -0.053 1.00 90.25 99 GLU A N 1
ATOM 786 C CA . GLU A 1 99 ? 10.014 -4.433 0.555 1.00 90.25 99 GLU A CA 1
ATOM 787 C C . GLU A 1 99 ? 10.053 -5.887 1.037 1.00 90.25 99 GLU A C 1
ATOM 789 O O . GLU A 1 99 ? 11.084 -6.550 0.935 1.00 90.25 99 GLU A O 1
ATOM 794 N N . SER A 1 100 ? 8.927 -6.419 1.523 1.00 92.44 100 SER A N 1
ATOM 795 C CA . SER A 1 100 ? 8.824 -7.828 1.903 1.00 92.44 100 SER A CA 1
ATOM 796 C C . SER A 1 100 ? 8.927 -8.755 0.690 1.00 92.44 100 SER A C 1
ATOM 798 O O . SER A 1 100 ? 9.613 -9.777 0.757 1.00 92.44 100 SER A O 1
ATOM 800 N N . LYS A 1 101 ? 8.267 -8.412 -0.424 1.00 94.06 101 LYS A N 1
ATOM 801 C CA . LYS A 1 101 ? 8.263 -9.235 -1.643 1.00 94.06 101 LYS A CA 1
ATOM 802 C C . LYS A 1 101 ? 9.545 -9.084 -2.469 1.00 94.06 101 LYS A C 1
ATOM 804 O O . LYS A 1 101 ? 9.971 -10.048 -3.103 1.00 94.06 101 LYS A O 1
ATOM 809 N N . TYR A 1 102 ? 10.147 -7.899 -2.464 1.00 92.12 102 TYR A N 1
ATOM 810 C CA . TYR A 1 102 ? 11.321 -7.539 -3.253 1.00 92.12 102 TYR A CA 1
ATOM 811 C C . TYR A 1 102 ? 12.372 -6.844 -2.365 1.00 92.12 102 TYR A C 1
ATOM 813 O O . TYR A 1 102 ? 12.567 -5.631 -2.463 1.00 92.12 102 TYR A O 1
ATOM 821 N N . PRO A 1 103 ? 13.074 -7.598 -1.498 1.00 89.06 103 PRO A N 1
ATOM 822 C CA . PRO A 1 103 ? 13.962 -7.045 -0.471 1.00 89.06 103 PRO A CA 1
ATOM 823 C C . PRO A 1 103 ? 15.182 -6.287 -1.012 1.00 89.06 103 PRO A C 1
ATOM 825 O O . PRO A 1 103 ? 15.835 -5.573 -0.250 1.00 89.06 103 PRO A O 1
ATOM 828 N N . GLN A 1 104 ? 15.492 -6.429 -2.305 1.00 85.88 104 GLN A N 1
ATOM 829 C CA . GLN A 1 104 ? 16.524 -5.654 -2.994 1.00 85.88 104 GLN A CA 1
ATOM 830 C C . GLN A 1 104 ? 16.125 -4.190 -3.239 1.00 85.88 104 GLN A C 1
ATOM 832 O O . GLN A 1 104 ? 16.991 -3.364 -3.497 1.00 85.88 104 GLN A O 1
ATOM 837 N N . PHE A 1 105 ? 14.835 -3.852 -3.151 1.00 83.12 105 PHE A N 1
ATOM 838 C CA . PHE A 1 105 ? 14.374 -2.470 -3.237 1.00 83.12 105 PHE A CA 1
ATOM 839 C C . PHE A 1 105 ? 14.157 -1.929 -1.827 1.00 83.12 105 PHE A C 1
ATOM 841 O O . PHE A 1 105 ? 13.286 -2.404 -1.102 1.00 83.12 105 PHE A O 1
ATOM 848 N N . LYS A 1 106 ? 14.945 -0.921 -1.448 1.00 76.19 106 LYS A N 1
ATOM 849 C CA . LYS A 1 106 ? 14.734 -0.145 -0.223 1.00 76.19 106 LYS A CA 1
ATOM 850 C C . LYS A 1 106 ? 13.980 1.127 -0.566 1.00 76.19 106 LYS A C 1
ATOM 852 O O . LYS A 1 106 ? 14.485 1.976 -1.301 1.00 76.19 106 LYS A O 1
ATOM 857 N N . LEU A 1 107 ? 12.744 1.223 -0.091 1.00 76.62 107 LEU A N 1
ATOM 858 C CA . LEU A 1 107 ? 11.849 2.328 -0.400 1.00 76.62 107 LEU A CA 1
ATOM 859 C C . LEU A 1 107 ? 11.923 3.348 0.738 1.00 76.62 107 LEU A C 1
ATOM 861 O O . LEU A 1 107 ? 11.480 3.094 1.852 1.00 76.62 107 LEU A O 1
ATOM 865 N N . ASP A 1 108 ? 12.484 4.521 0.456 1.00 65.44 108 ASP A N 1
ATOM 866 C CA . ASP A 1 108 ? 12.458 5.647 1.390 1.00 65.44 108 ASP A CA 1
ATOM 867 C C . ASP A 1 108 ? 11.022 6.174 1.529 1.00 65.44 108 ASP A C 1
ATOM 869 O O . ASP A 1 108 ? 10.412 6.653 0.568 1.00 65.44 108 ASP A O 1
ATOM 873 N N . THR A 1 109 ? 10.485 6.093 2.740 1.00 60.12 109 THR A N 1
ATOM 874 C CA . THR A 1 109 ? 9.148 6.576 3.089 1.00 60.12 109 THR A CA 1
ATOM 875 C C . THR A 1 109 ? 9.090 8.100 3.252 1.00 60.12 109 THR A C 1
ATOM 877 O O . THR A 1 109 ? 7.992 8.660 3.249 1.00 60.12 109 THR A O 1
ATOM 880 N N . GLU A 1 110 ? 10.236 8.793 3.332 1.00 48.47 110 GLU A N 1
ATOM 881 C CA . GLU A 1 110 ? 10.320 10.256 3.464 1.00 48.47 110 GLU A CA 1
ATOM 882 C C . GLU A 1 110 ? 10.426 10.991 2.118 1.00 48.47 110 GLU A C 1
ATOM 884 O O . GLU A 1 110 ? 10.135 12.192 2.023 1.00 48.47 110 GLU A O 1
ATOM 889 N N . ALA A 1 111 ? 10.823 10.304 1.045 1.00 44.72 111 ALA A N 1
ATOM 890 C CA . ALA A 1 111 ? 10.886 10.911 -0.275 1.00 44.72 111 ALA A CA 1
ATOM 891 C C . ALA A 1 111 ? 9.504 10.855 -0.935 1.00 44.72 111 ALA A C 1
ATOM 893 O O . ALA A 1 111 ? 8.951 9.792 -1.180 1.00 44.72 111 ALA A O 1
ATOM 894 N N . SER A 1 112 ? 8.948 12.028 -1.249 1.00 42.69 112 SER A N 1
ATOM 895 C CA . SER A 1 112 ? 7.677 12.183 -1.960 1.00 42.69 112 SER A CA 1
ATOM 896 C C . SER A 1 112 ? 7.661 11.326 -3.233 1.00 42.69 112 SER A C 1
ATOM 898 O O . SER A 1 112 ? 8.228 11.717 -4.257 1.00 42.69 112 SER A O 1
ATOM 900 N N . ILE A 1 113 ? 7.049 10.139 -3.167 1.00 47.66 113 ILE A N 1
ATOM 901 C CA . ILE A 1 113 ? 6.838 9.299 -4.341 1.00 47.66 113 ILE A CA 1
ATOM 902 C C . ILE A 1 113 ? 5.722 9.961 -5.144 1.00 47.66 113 ILE A C 1
ATOM 904 O O . ILE A 1 113 ? 4.604 10.092 -4.636 1.00 47.66 113 ILE A O 1
ATOM 908 N N . PRO A 1 114 ? 5.982 10.395 -6.391 1.00 47.16 114 PRO A N 1
ATOM 909 C CA . PRO A 1 114 ? 4.923 10.851 -7.271 1.00 47.16 114 PRO A CA 1
ATOM 910 C C . PRO A 1 114 ? 4.041 9.650 -7.630 1.00 47.16 114 PRO A C 1
ATOM 912 O O . PRO A 1 114 ? 4.276 8.945 -8.610 1.00 47.16 114 PRO A O 1
ATOM 915 N N . MET A 1 115 ? 3.023 9.404 -6.812 1.00 50.00 115 MET A N 1
ATOM 916 C CA . MET A 1 115 ? 2.000 8.408 -7.086 1.00 50.00 115 MET A CA 1
ATOM 917 C C . MET A 1 115 ? 1.083 8.931 -8.178 1.00 50.00 115 MET A C 1
ATOM 919 O O . MET A 1 115 ? 0.424 9.961 -8.031 1.00 50.00 115 MET A O 1
ATOM 923 N N . SER A 1 116 ? 1.029 8.203 -9.285 1.00 45.03 116 SER A N 1
ATOM 924 C CA . SER A 1 116 ? 0.039 8.445 -10.325 1.00 45.03 116 SER A CA 1
ATOM 925 C C . SER A 1 116 ? -1.115 7.470 -10.129 1.00 45.03 116 SER A C 1
ATOM 927 O O . SER A 1 116 ? -0.978 6.271 -10.367 1.00 45.03 116 SER A O 1
ATOM 929 N N . PHE A 1 117 ? -2.272 7.980 -9.707 1.00 45.00 117 PHE A N 1
ATOM 930 C CA . PHE A 1 117 ? -3.506 7.198 -9.684 1.00 45.00 117 PHE A CA 1
ATOM 931 C C . PHE A 1 117 ? -4.040 7.080 -11.108 1.00 45.00 117 PHE A C 1
ATOM 933 O O . PHE A 1 117 ? -4.722 7.972 -11.618 1.00 45.00 117 PHE A O 1
ATOM 940 N N . LYS A 1 118 ? -3.718 5.975 -11.781 1.00 44.53 118 LYS A N 1
ATOM 941 C CA . LYS A 1 118 ? -4.321 5.663 -13.077 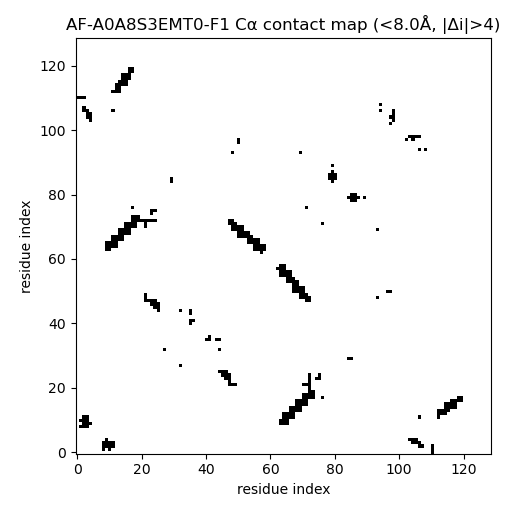1.00 44.53 118 LYS A CA 1
ATOM 942 C C . LYS A 1 118 ? -5.636 4.926 -12.837 1.00 44.53 118 LYS A C 1
ATOM 944 O O . LYS A 1 118 ? -5.652 3.778 -12.397 1.00 44.53 118 LYS A O 1
ATOM 949 N N . LYS A 1 119 ? -6.760 5.578 -13.159 1.00 35.34 119 LYS A N 1
ATOM 950 C CA . LYS A 1 119 ? -8.041 4.885 -13.359 1.00 35.34 119 LYS A CA 1
ATOM 951 C C . LYS A 1 119 ? -7.879 3.979 -14.579 1.00 35.34 119 LYS A C 1
ATOM 953 O O . LYS A 1 119 ? -8.066 4.438 -15.704 1.00 35.34 119 LYS A O 1
ATOM 958 N N . ASN A 1 120 ? -7.526 2.713 -14.375 1.00 37.81 120 ASN A N 1
ATOM 959 C CA . ASN A 1 120 ? -7.683 1.718 -15.428 1.00 37.81 120 ASN A CA 1
ATOM 960 C C . ASN A 1 120 ? -9.188 1.534 -15.654 1.00 37.81 120 ASN A C 1
ATOM 962 O O . ASN A 1 120 ? -9.855 0.770 -14.965 1.00 37.81 120 ASN A O 1
ATOM 966 N N . THR A 1 121 ? -9.736 2.277 -16.612 1.00 32.03 121 THR A N 1
ATOM 967 C CA . THR A 1 121 ? -10.871 1.781 -17.386 1.00 32.03 121 THR A CA 1
ATOM 968 C C . THR A 1 121 ? -10.357 0.535 -18.089 1.00 32.03 121 THR A C 1
ATOM 970 O O . THR A 1 121 ? -9.308 0.584 -18.730 1.00 32.03 121 THR A O 1
ATOM 973 N N . HIS A 1 122 ? -11.021 -0.600 -17.884 1.00 33.44 122 HIS A N 1
ATOM 974 C CA . HIS A 1 122 ? -10.713 -1.840 -18.581 1.00 33.44 122 HIS A CA 1
ATOM 975 C C . HIS A 1 122 ? -10.491 -1.543 -20.073 1.00 33.44 122 HIS A C 1
ATOM 977 O O . HIS A 1 122 ? -11.441 -1.253 -20.795 1.00 33.44 122 HIS A O 1
ATOM 983 N N . LYS A 1 123 ? -9.248 -1.626 -20.558 1.00 28.09 123 LYS A N 1
ATOM 984 C CA . LYS A 1 123 ? -9.066 -2.135 -21.911 1.00 28.09 123 LYS A CA 1
ATOM 985 C C . LYS A 1 123 ? -9.318 -3.620 -21.766 1.00 28.09 123 LYS A C 1
ATOM 987 O O . LYS A 1 123 ? -8.524 -4.319 -21.141 1.00 28.09 123 LYS A O 1
ATOM 992 N N . GLU A 1 124 ? -10.487 -4.046 -22.234 1.00 25.75 124 GLU A N 1
ATOM 993 C CA . GLU A 1 124 ? -10.771 -5.447 -22.506 1.00 25.75 124 GLU A CA 1
ATOM 994 C C . GLU A 1 124 ? -9.512 -6.072 -23.103 1.00 25.75 124 GLU A C 1
ATOM 996 O O . GLU A 1 124 ? -8.960 -5.568 -24.086 1.00 25.75 124 GLU A O 1
ATOM 1001 N N . ILE A 1 125 ? -9.040 -7.145 -22.475 1.00 28.14 125 ILE A N 1
ATOM 1002 C CA . ILE A 1 125 ? -8.097 -8.057 -23.099 1.00 28.14 125 ILE A CA 1
ATOM 1003 C C . ILE A 1 125 ? -8.874 -8.644 -24.278 1.00 28.14 125 ILE A C 1
ATOM 1005 O O . ILE A 1 125 ? -9.640 -9.591 -24.125 1.00 28.14 125 ILE A O 1
ATOM 1009 N N . LYS A 1 126 ? -8.774 -8.002 -25.444 1.00 28.27 126 LYS A N 1
ATOM 1010 C CA . LYS A 1 126 ? -9.241 -8.580 -26.696 1.00 28.27 126 LYS A CA 1
ATOM 1011 C C . LYS A 1 126 ? -8.260 -9.692 -27.033 1.00 28.27 126 LYS A C 1
ATOM 1013 O O . LYS A 1 126 ? -7.121 -9.400 -27.365 1.00 28.27 126 LYS A O 1
ATOM 1018 N N . ASN A 1 127 ? -8.744 -10.916 -26.832 1.00 28.30 127 ASN A N 1
ATOM 1019 C CA . ASN A 1 127 ? -8.358 -12.184 -27.443 1.00 28.30 127 ASN A CA 1
ATOM 1020 C C . ASN A 1 127 ? -6.884 -12.336 -27.841 1.00 28.30 127 ASN A C 1
ATOM 1022 O O . ASN A 1 127 ? -6.412 -11.722 -28.793 1.00 28.30 127 ASN A O 1
ATOM 1026 N N . ALA A 1 128 ? -6.207 -13.250 -27.147 1.00 27.14 128 ALA A N 1
ATOM 1027 C CA . ALA A 1 128 ? -5.095 -13.978 -27.733 1.00 27.14 128 ALA A CA 1
ATOM 1028 C C . ALA A 1 128 ? -5.623 -14.802 -28.921 1.00 27.14 128 ALA A C 1
ATOM 1030 O O . ALA A 1 128 ? -6.587 -15.555 -28.758 1.00 27.14 128 ALA A O 1
ATOM 1031 N N . GLU A 1 129 ? -5.013 -14.615 -30.089 1.00 31.05 129 GLU A N 1
ATOM 1032 C CA . GLU A 1 129 ? -4.956 -15.625 -31.153 1.00 31.05 129 GLU A CA 1
ATOM 1033 C C . GLU A 1 129 ? -3.700 -16.478 -30.954 1.00 31.05 129 GLU A C 1
ATOM 1035 O O . GLU A 1 129 ? -2.658 -15.901 -30.556 1.00 31.05 129 GLU A O 1
#

Solvent-accessible surface area (backbone atoms only — not comparable to full-atom values): 7822 Å² total; per-residue (Å²): 122,84,50,30,41,99,90,45,77,40,38,71,40,50,36,50,36,58,36,85,88,42,64,71,49,82,90,74,53,72,67,55,49,53,52,34,66,74,41,100,57,43,76,82,64,66,72,62,68,46,76,52,70,81,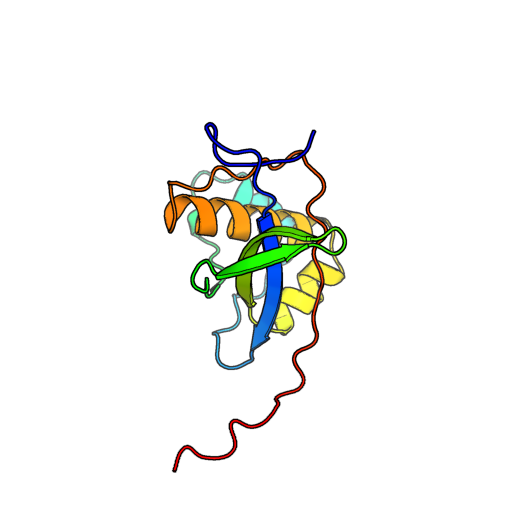38,83,49,63,44,101,83,70,44,64,25,37,37,35,39,37,36,30,18,53,68,59,49,56,47,23,77,73,29,72,69,46,34,52,50,51,48,51,53,50,50,56,50,46,34,69,76,39,70,82,47,67,81,62,89,83,44,86,65,77,67,50,79,51,82,69,69,83,74,73,84,76,71,90,126

pLDDT: mean 79.05, std 22.55, range [25.75, 97.12]

InterPro domains:
  IPR012981 PIH1, N-terminal [PF08190] (7-119)
  IPR050734 PIH1 family, Kintoun subfamily [PTHR22997] (8-119)

Radius of gyration: 16.1 Å; Cα contacts (8 Å, |Δi|>4): 178; chains: 1; bounding box: 40×29×52 Å

Secondary structure (DSSP, 8-state):
----BTTB--EEEEEEEE-TTSPPPPP--HHHHHHHHHSS-GGGS---EEEPPPEEEE-TTS-EEEEEEEEE-HHHHHHHHH-HHHHHHHHHHHHHHHHHH-TT----SSS----EE------------

Sequence (129 aa):
KRIGDEANNEKVFINVCMSSQINAPREITEEELIEIVKSEDPGRYRVPISLGEPMADLDKHGQACTIFTVIIHPDFYRRAHSSPTFMNFLLTLMYEGLESKYPQFKLDTEASIPMSFKKNTHKEIKNAE

Nearest PDB structures (foldseek):
  4ckt-assembly2_A  TM=9.317E-01  e=5.183E-08  Mus musculus
  4psi-assembly1_A  TM=9.206E-01  e=5.183E-08  Homo sapiens
  4cse-assembly1_B  TM=8.997E-01  e=1.569E-06  Mus musculus
  4cse-assembly2_A  TM=8.973E-01  e=1.569E-06  Mus musculus
  4chh-assembly1_A  TM=9.074E-01  e=5.069E-05  Saccharomyces cerevisiae

Organism: NCBI:txid392030